Protein AF-A0A8T4RRG1-F1 (afdb_monomer_lite)

pLDDT: mean 78.96, std 14.75, range [39.69, 93.88]

Foldseek 3Di:
DFEAEDEQCQLVQVVVVVSCVVCPPVGDAYEYEENQHNDCPDPSSVVSVPQVVPDDGYDYDYDDPPPPD

Sequence (69 aa):
MHYAIFSDIQGNYPALEEFFNQVKGRVDRYLCLGDIVQSGTTFDDNRCLDPKRYLPTIWCILQRYLLQR

Secondary structure (DSSP, 8-state):
--EEEE---TT-HHHHHHHHHHHTTT-SEEEE-S---SSS-SHHHHHTT-HHHHTTTEEE---------

Structure (mmCIF, N/CA/C/O backbone):
data_AF-A0A8T4RRG1-F1
#
_entry.id   AF-A0A8T4RRG1-F1
#
loop_
_atom_site.group_PDB
_atom_site.id
_atom_site.type_symbol
_atom_site.label_atom_id
_atom_site.label_alt_id
_atom_site.label_comp_id
_atom_site.label_asym_id
_atom_site.label_entity_id
_atom_site.label_seq_id
_atom_site.pdbx_PDB_ins_code
_atom_site.Cartn_x
_atom_site.Cartn_y
_atom_site.Cartn_z
_atom_site.occupancy
_atom_site.B_iso_or_equiv
_atom_site.auth_seq_id
_atom_site.auth_comp_id
_atom_site.auth_asym_id
_atom_site.aut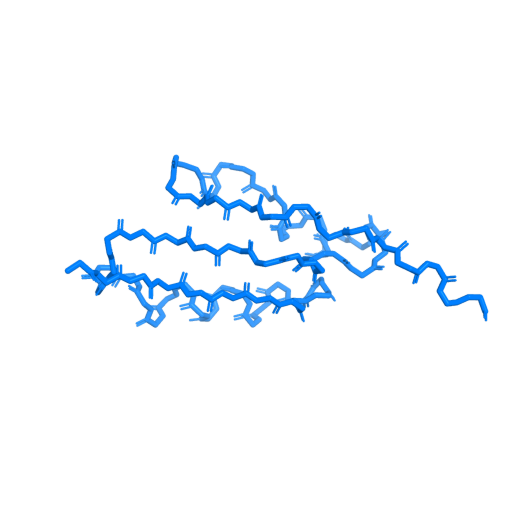h_atom_id
_atom_site.pdbx_PDB_model_num
ATOM 1 N N . MET A 1 1 ? -15.663 -2.051 13.184 1.00 85.56 1 MET A N 1
ATOM 2 C CA . MET A 1 1 ? -14.268 -2.264 12.762 1.00 85.56 1 MET A CA 1
ATOM 3 C C . MET A 1 1 ? -14.228 -2.162 11.252 1.00 85.56 1 MET A C 1
ATOM 5 O O . MET A 1 1 ? -14.947 -2.906 10.594 1.00 85.56 1 MET A O 1
ATOM 9 N N . HIS A 1 2 ? -13.465 -1.215 10.725 1.00 90.31 2 HIS A N 1
ATOM 10 C CA . HIS A 1 2 ? -13.403 -0.885 9.307 1.00 90.31 2 HIS A CA 1
ATOM 11 C C . HIS A 1 2 ? -12.022 -1.215 8.751 1.00 90.31 2 HIS A C 1
ATOM 13 O O . HIS A 1 2 ? -10.999 -0.837 9.325 1.00 90.31 2 HIS A O 1
ATOM 19 N N . TYR A 1 3 ? -12.010 -1.916 7.622 1.00 91.56 3 TYR A N 1
ATOM 20 C CA . TYR A 1 3 ? -10.799 -2.292 6.908 1.00 91.56 3 TYR A CA 1
ATOM 21 C C . TYR A 1 3 ? -10.732 -1.540 5.581 1.00 91.56 3 TYR A C 1
ATOM 23 O O . TYR A 1 3 ? -11.725 -1.475 4.859 1.00 91.56 3 TYR A O 1
ATOM 31 N N . ALA A 1 4 ? -9.555 -1.018 5.247 1.00 92.31 4 ALA A N 1
ATOM 32 C CA . ALA A 1 4 ? -9.213 -0.617 3.888 1.00 92.31 4 ALA A CA 1
ATOM 33 C C . ALA A 1 4 ? -8.516 -1.795 3.203 1.00 92.31 4 ALA A C 1
ATOM 35 O O . ALA A 1 4 ? -7.479 -2.254 3.680 1.00 92.31 4 ALA A O 1
ATOM 36 N N . ILE A 1 5 ? -9.090 -2.295 2.110 1.00 92.75 5 ILE A N 1
ATOM 37 C CA . ILE A 1 5 ? -8.559 -3.443 1.369 1.00 92.75 5 ILE A CA 1
ATOM 38 C C . ILE A 1 5 ? -8.133 -2.974 -0.020 1.00 92.75 5 ILE A C 1
ATOM 40 O O . ILE A 1 5 ? -8.899 -2.275 -0.681 1.00 92.75 5 ILE A O 1
ATOM 44 N N . PHE A 1 6 ? -6.929 -3.345 -0.452 1.00 91.31 6 PHE A N 1
ATOM 45 C CA . PHE A 1 6 ? -6.398 -3.026 -1.779 1.00 91.31 6 PHE A CA 1
ATOM 46 C C . PHE A 1 6 ? -5.586 -4.196 -2.354 1.00 91.31 6 PHE A C 1
ATOM 48 O O . PHE A 1 6 ? -5.127 -5.073 -1.620 1.00 91.31 6 PHE A O 1
ATOM 55 N N . SER A 1 7 ? -5.446 -4.225 -3.676 1.00 91.44 7 SER A N 1
ATOM 56 C CA . SER A 1 7 ? -4.771 -5.276 -4.447 1.00 91.44 7 SER A CA 1
ATOM 57 C C . SER A 1 7 ? -4.304 -4.708 -5.784 1.00 91.44 7 SER A C 1
ATOM 59 O O . SER A 1 7 ? -4.755 -3.624 -6.161 1.00 91.44 7 SER A O 1
ATOM 61 N N . ASP A 1 8 ? -3.443 -5.442 -6.492 1.00 90.31 8 ASP A N 1
ATOM 62 C CA . ASP A 1 8 ? -3.130 -5.212 -7.910 1.00 90.31 8 ASP A CA 1
ATOM 63 C C . ASP A 1 8 ? -2.667 -3.778 -8.210 1.00 90.31 8 ASP A C 1
ATOM 65 O O . ASP A 1 8 ? -2.999 -3.187 -9.236 1.00 90.31 8 ASP A O 1
ATOM 69 N N . ILE A 1 9 ? -1.880 -3.203 -7.296 1.00 90.12 9 ILE A N 1
ATOM 70 C CA . ILE A 1 9 ? -1.291 -1.873 -7.478 1.00 90.12 9 ILE A CA 1
ATOM 71 C C . ILE A 1 9 ? -0.302 -1.882 -8.643 1.00 90.12 9 ILE A C 1
ATOM 73 O O . ILE A 1 9 ? -0.189 -0.871 -9.332 1.00 90.12 9 ILE A O 1
ATOM 77 N N . GLN A 1 10 ? 0.390 -3.006 -8.877 1.00 88.69 10 GLN A N 1
ATOM 78 C CA . GLN A 1 10 ? 1.275 -3.210 -10.028 1.00 88.69 10 GLN A CA 1
ATOM 79 C C . GLN A 1 10 ? 2.252 -2.031 -10.206 1.00 88.69 10 GLN A C 1
ATOM 81 O O . GLN A 1 10 ? 2.412 -1.484 -11.291 1.00 88.69 10 GLN A O 1
ATOM 86 N N . GLY A 1 11 ? 2.858 -1.574 -9.106 1.00 86.75 11 GLY A N 1
ATOM 87 C CA . GLY A 1 11 ? 3.821 -0.472 -9.108 1.00 86.75 11 GLY A CA 1
ATOM 88 C C . GLY A 1 11 ? 3.236 0.935 -9.277 1.00 86.75 11 GLY A C 1
ATOM 89 O O . GLY A 1 11 ? 3.986 1.912 -9.273 1.00 86.75 11 GLY A O 1
ATOM 90 N N . ASN A 1 12 ? 1.910 1.080 -9.380 1.00 89.69 12 ASN A N 1
ATOM 91 C CA . ASN A 1 12 ? 1.235 2.371 -9.499 1.00 89.69 12 ASN A CA 1
ATOM 92 C C . ASN A 1 12 ? 1.214 3.126 -8.162 1.00 89.69 12 ASN A C 1
ATOM 94 O O . ASN A 1 12 ? 0.207 3.209 -7.452 1.00 89.69 12 ASN A O 1
ATOM 98 N N . TYR A 1 13 ? 2.361 3.704 -7.833 1.00 89.06 13 TYR A N 1
ATOM 99 C CA . TYR A 1 13 ? 2.552 4.463 -6.612 1.00 89.06 13 TYR A CA 1
ATOM 100 C C . TYR A 1 13 ? 1.590 5.656 -6.453 1.00 89.06 13 TYR A C 1
ATOM 102 O O . TYR A 1 13 ? 1.047 5.809 -5.357 1.00 89.06 13 TYR A O 1
ATOM 110 N N . PRO A 1 14 ? 1.307 6.476 -7.490 1.00 90.56 14 PRO A N 1
ATOM 111 C CA . PRO A 1 14 ? 0.333 7.561 -7.365 1.00 90.56 14 PRO A CA 1
ATOM 112 C C . PRO A 1 14 ? -1.065 7.083 -6.951 1.00 90.56 14 PRO A C 1
ATOM 114 O O . PRO A 1 14 ? -1.688 7.694 -6.084 1.00 90.56 14 PRO A O 1
ATOM 117 N N . ALA A 1 15 ? -1.546 5.969 -7.516 1.00 91.50 15 ALA A N 1
ATOM 118 C CA . ALA A 1 15 ? -2.840 5.401 -7.136 1.00 91.50 15 ALA A CA 1
ATOM 119 C C . ALA A 1 15 ? -2.841 4.899 -5.685 1.00 91.50 15 ALA A C 1
ATOM 121 O O . ALA A 1 15 ? -3.809 5.110 -4.952 1.00 91.50 15 ALA A O 1
ATOM 122 N N . LEU A 1 16 ? -1.741 4.275 -5.256 1.00 90.50 16 LEU A N 1
ATOM 123 C CA . LEU A 1 16 ? -1.580 3.814 -3.882 1.00 90.50 16 LEU A CA 1
ATOM 124 C C . LEU A 1 16 ? -1.568 4.983 -2.885 1.00 90.50 16 LEU A C 1
ATOM 126 O O . LEU A 1 16 ? -2.216 4.911 -1.841 1.00 90.50 16 LEU A O 1
ATOM 130 N N . GLU A 1 17 ? -0.859 6.070 -3.197 1.00 90.75 17 GLU A N 1
ATOM 131 C CA . GLU A 1 17 ? -0.816 7.271 -2.355 1.00 90.75 17 GLU A CA 1
ATOM 132 C C . GLU A 1 17 ? -2.198 7.928 -2.229 1.00 90.75 17 GLU A C 1
ATOM 134 O O . GLU A 1 17 ? -2.628 8.248 -1.117 1.00 90.75 17 GLU A O 1
ATOM 139 N N . GLU A 1 18 ? -2.923 8.053 -3.340 1.00 93.81 18 GLU A N 1
ATOM 140 C CA . GLU A 1 18 ? -4.279 8.601 -3.346 1.00 93.81 18 GLU A CA 1
ATOM 141 C C . GLU A 1 18 ? -5.252 7.734 -2.534 1.00 93.81 18 GLU A C 1
ATOM 143 O O . GLU A 1 18 ? -6.016 8.255 -1.717 1.00 93.81 18 GLU A O 1
ATOM 148 N N . PHE A 1 19 ? -5.170 6.407 -2.665 1.00 92.88 19 PHE A N 1
ATOM 149 C CA . PHE A 1 19 ? -5.957 5.480 -1.852 1.00 92.88 19 PHE A CA 1
ATOM 150 C C . PHE A 1 19 ? -5.751 5.725 -0.352 1.00 92.88 19 PHE A C 1
ATOM 152 O O . PHE A 1 19 ? -6.728 5.897 0.383 1.00 92.88 19 PHE A O 1
ATOM 159 N N . PHE A 1 20 ? -4.496 5.806 0.109 1.00 91.00 20 PHE A N 1
ATOM 160 C CA . PHE A 1 20 ? -4.208 6.080 1.518 1.00 91.00 20 PHE A CA 1
ATOM 161 C C . PHE A 1 20 ? -4.755 7.433 1.964 1.00 91.00 20 PHE A C 1
ATOM 163 O O . PHE A 1 20 ? -5.341 7.510 3.044 1.00 91.00 20 PHE A O 1
ATOM 170 N N . ASN A 1 21 ? -4.615 8.481 1.152 1.00 92.31 21 ASN A N 1
ATOM 171 C CA . ASN A 1 21 ? -5.144 9.805 1.482 1.00 92.31 21 ASN A CA 1
ATOM 172 C C . ASN A 1 21 ? -6.667 9.791 1.675 1.00 92.31 21 ASN A C 1
ATOM 174 O O . ASN A 1 21 ? -7.170 10.440 2.594 1.00 92.31 21 ASN A O 1
ATOM 178 N N . GLN A 1 22 ? -7.400 9.013 0.876 1.00 93.88 22 GLN A N 1
ATOM 179 C CA . GLN A 1 22 ? -8.860 8.933 0.969 1.00 93.88 22 GLN A CA 1
ATOM 180 C C . GLN A 1 22 ? -9.368 8.156 2.188 1.00 93.88 22 GLN A C 1
ATOM 182 O O . GLN A 1 22 ? -10.461 8.447 2.687 1.00 93.88 22 GLN A O 1
ATOM 187 N N . VAL A 1 23 ? -8.613 7.167 2.668 1.00 92.31 23 VAL A N 1
ATOM 188 C CA . VAL A 1 23 ? -9.049 6.288 3.770 1.00 92.31 23 VAL A CA 1
ATOM 189 C C . VAL A 1 23 ? -8.373 6.605 5.107 1.00 92.31 23 VAL A C 1
ATOM 191 O O . VAL A 1 23 ? -8.805 6.107 6.151 1.00 92.31 23 VAL A O 1
ATOM 194 N N . LYS A 1 24 ? -7.342 7.459 5.115 1.00 89.19 24 LYS A N 1
ATOM 195 C CA . LYS A 1 24 ? -6.619 7.864 6.327 1.00 89.19 24 LYS A CA 1
ATOM 196 C C . LYS A 1 24 ? -7.577 8.420 7.383 1.00 89.19 24 LYS A C 1
ATOM 198 O O . LYS A 1 24 ? -8.366 9.322 7.123 1.00 89.19 24 LYS A O 1
ATOM 203 N N . GLY A 1 25 ? -7.492 7.873 8.597 1.00 89.69 25 GLY A N 1
ATOM 204 C CA . GLY A 1 25 ? -8.345 8.260 9.727 1.00 89.69 25 GLY A CA 1
ATOM 205 C C . GLY A 1 25 ? -9.788 7.743 9.656 1.00 89.69 25 GLY A C 1
ATOM 206 O O . GLY A 1 25 ? -10.568 8.044 10.553 1.00 89.69 25 GLY A O 1
ATOM 207 N N . ARG A 1 26 ? -10.149 6.970 8.620 1.00 91.88 26 ARG A N 1
ATOM 208 C CA . ARG A 1 26 ? -11.490 6.383 8.433 1.00 91.88 26 ARG A CA 1
ATOM 209 C C . ARG A 1 26 ? -11.530 4.869 8.644 1.00 91.88 26 ARG A C 1
ATOM 211 O O . ARG A 1 26 ? -12.610 4.288 8.678 1.00 91.88 26 ARG A O 1
ATOM 218 N N . VAL A 1 27 ? -10.367 4.229 8.750 1.00 91.06 27 VAL A N 1
ATOM 219 C CA . VAL A 1 27 ? -10.227 2.776 8.882 1.00 91.06 27 VAL A CA 1
ATOM 220 C C . VAL A 1 27 ? -9.330 2.419 10.055 1.00 91.06 27 VAL A C 1
ATOM 222 O O . VAL A 1 27 ? -8.398 3.151 10.386 1.00 91.06 27 VAL A O 1
ATOM 225 N N . ASP A 1 28 ? -9.604 1.268 10.658 1.00 89.62 28 ASP A N 1
ATOM 226 C CA . ASP A 1 28 ? -8.843 0.745 11.791 1.00 89.62 28 ASP A CA 1
ATOM 227 C C . ASP A 1 28 ? -7.605 -0.023 11.317 1.00 89.62 28 ASP A C 1
ATOM 229 O O . ASP A 1 28 ? -6.572 -0.041 11.989 1.00 89.62 28 ASP A O 1
ATOM 233 N N . ARG A 1 29 ? -7.721 -0.710 10.171 1.00 89.19 29 ARG A N 1
ATOM 234 C CA . ARG A 1 29 ? -6.685 -1.597 9.628 1.00 89.19 29 ARG A CA 1
ATOM 235 C C . ARG A 1 29 ? -6.661 -1.591 8.108 1.00 89.19 29 ARG A C 1
ATOM 237 O O . ARG A 1 29 ? -7.658 -1.295 7.452 1.00 89.19 29 ARG A O 1
ATOM 244 N N . TYR A 1 30 ? -5.518 -1.990 7.570 1.00 89.69 30 TYR A N 1
ATOM 245 C CA . TYR A 1 30 ? -5.274 -2.105 6.142 1.00 89.69 30 TYR A CA 1
ATOM 246 C C . TYR A 1 30 ? -4.937 -3.553 5.788 1.00 89.69 30 TYR A C 1
ATOM 248 O O . TYR A 1 30 ? -4.140 -4.194 6.478 1.00 89.69 30 TYR A O 1
ATOM 256 N N . LEU A 1 31 ? -5.524 -4.052 4.705 1.00 90.31 31 LEU A N 1
ATOM 257 C CA . LEU A 1 31 ? -5.252 -5.374 4.157 1.00 90.31 31 LEU A CA 1
ATOM 258 C C . LEU A 1 31 ? -4.844 -5.236 2.688 1.00 90.31 31 LEU A C 1
ATOM 260 O O . LEU A 1 31 ? -5.559 -4.646 1.885 1.00 90.31 31 LEU A O 1
ATOM 264 N N . CYS A 1 32 ? -3.696 -5.798 2.348 1.00 89.00 32 CYS A N 1
ATOM 265 C CA . CYS A 1 32 ? -3.202 -5.914 0.987 1.00 89.00 32 CYS A CA 1
ATOM 266 C C . CYS A 1 32 ? -3.364 -7.368 0.532 1.00 89.00 32 CYS A C 1
ATOM 268 O O . CYS A 1 32 ? -2.975 -8.283 1.263 1.00 89.00 32 CYS A O 1
ATOM 270 N N . LEU A 1 33 ? -3.946 -7.588 -0.647 1.00 89.56 33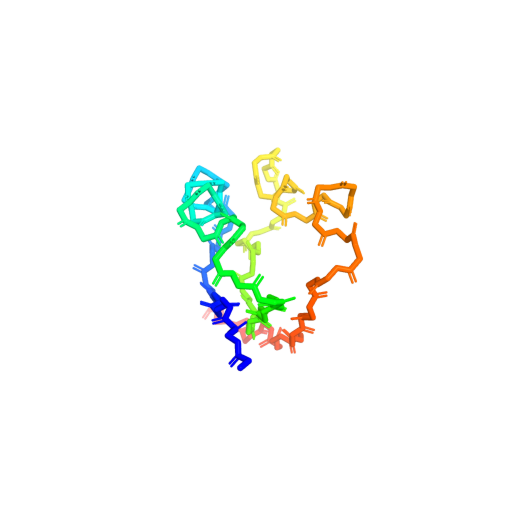 LEU A N 1
ATOM 271 C CA . LEU A 1 33 ? -4.184 -8.938 -1.172 1.00 89.56 33 LEU A CA 1
ATOM 272 C C . LEU A 1 33 ? -3.045 -9.469 -2.054 1.00 89.56 33 LEU A C 1
ATOM 274 O O . LEU A 1 33 ? -2.976 -10.678 -2.257 1.00 89.56 33 LEU A O 1
ATOM 278 N N . GLY A 1 34 ? -2.137 -8.604 -2.512 1.00 85.06 34 GLY A N 1
ATOM 279 C CA . GLY A 1 34 ? -1.026 -8.991 -3.376 1.00 85.06 34 GLY A CA 1
ATOM 280 C C . GLY A 1 34 ? -0.777 -8.006 -4.512 1.00 85.06 34 GLY A C 1
ATOM 281 O O . GLY A 1 34 ? -1.330 -6.907 -4.525 1.00 85.06 34 GLY A O 1
ATOM 282 N N . ASP A 1 35 ? 0.097 -8.409 -5.438 1.00 86.38 35 ASP A N 1
ATOM 283 C CA . ASP A 1 35 ? 0.370 -7.723 -6.707 1.00 86.38 35 ASP A CA 1
ATOM 284 C C . ASP A 1 35 ? 0.669 -6.222 -6.559 1.00 86.38 35 ASP A C 1
ATOM 286 O O . ASP A 1 35 ? 0.168 -5.363 -7.280 1.00 86.38 35 ASP A O 1
ATOM 290 N N . ILE A 1 36 ? 1.517 -5.901 -5.576 1.00 84.19 36 ILE A N 1
ATOM 291 C CA . ILE A 1 36 ? 1.884 -4.519 -5.238 1.00 84.19 36 ILE A CA 1
ATOM 292 C C . ILE A 1 36 ? 2.922 -3.930 -6.187 1.00 84.19 36 ILE A C 1
ATOM 294 O O . ILE A 1 36 ? 2.848 -2.752 -6.526 1.00 84.19 36 ILE A O 1
ATOM 298 N N . VAL A 1 37 ? 3.876 -4.744 -6.624 1.00 83.12 37 VAL A N 1
ATOM 299 C CA . VAL A 1 37 ? 4.898 -4.370 -7.608 1.00 83.12 37 VAL A CA 1
ATOM 300 C C . VAL A 1 37 ? 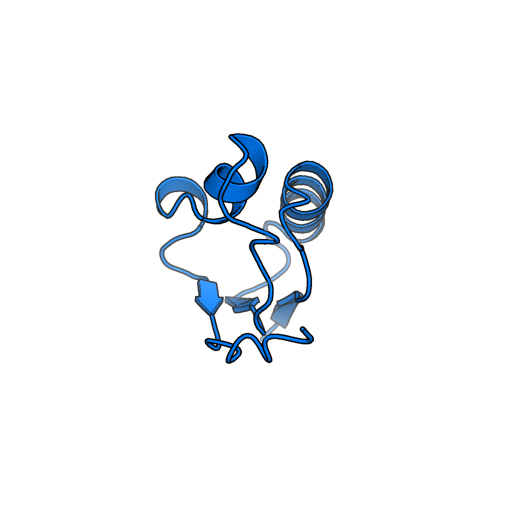4.629 -5.097 -8.912 1.00 83.12 37 VAL A C 1
ATOM 302 O O . VAL A 1 37 ? 4.168 -6.236 -8.865 1.00 83.12 37 VAL A O 1
ATOM 305 N N . GLN A 1 38 ? 4.930 -4.461 -10.046 1.00 75.25 38 GLN A N 1
ATOM 306 C CA . GLN A 1 38 ? 4.799 -5.079 -11.369 1.00 75.25 38 GLN A CA 1
ATOM 307 C C . GLN A 1 38 ? 6.075 -5.820 -11.771 1.00 75.25 38 GLN A C 1
ATOM 309 O O . GLN A 1 38 ? 6.052 -6.956 -12.234 1.00 75.25 38 GLN A O 1
ATOM 314 N N . SER A 1 39 ? 7.223 -5.173 -11.598 1.00 75.06 39 SER A N 1
ATOM 315 C CA . SER A 1 39 ? 8.529 -5.760 -11.918 1.00 75.06 39 SER A CA 1
ATOM 316 C C . SER A 1 39 ? 9.573 -5.497 -10.837 1.00 75.06 39 SER A C 1
ATOM 318 O O . SER A 1 39 ? 10.599 -6.173 -10.805 1.00 75.06 39 SER A O 1
ATOM 320 N N . GLY A 1 40 ? 9.344 -4.505 -9.970 1.00 67.81 40 GLY A N 1
ATOM 321 C CA . GLY A 1 40 ? 10.334 -4.040 -8.997 1.00 67.81 40 GLY A CA 1
ATOM 322 C C . GLY A 1 40 ? 11.533 -3.330 -9.636 1.00 67.81 40 GLY A C 1
ATOM 323 O O . GLY A 1 40 ? 12.518 -3.056 -8.953 1.00 67.81 40 GLY A O 1
ATOM 324 N N . THR A 1 41 ? 11.490 -3.043 -10.942 1.00 73.94 41 THR A N 1
ATOM 325 C CA . THR A 1 41 ? 12.643 -2.505 -11.690 1.00 73.94 41 THR A CA 1
ATOM 326 C C . THR A 1 41 ? 12.678 -0.981 -11.748 1.00 73.94 41 THR A C 1
ATOM 328 O O . THR A 1 41 ? 13.721 -0.400 -12.045 1.00 73.94 41 THR A O 1
ATOM 331 N N . THR A 1 42 ? 11.560 -0.321 -11.444 1.00 74.50 42 THR A N 1
ATOM 332 C CA . THR A 1 42 ? 11.451 1.140 -11.443 1.00 74.50 42 THR A CA 1
ATOM 333 C C . THR A 1 42 ? 11.558 1.696 -10.023 1.00 74.50 42 THR A C 1
ATOM 335 O O . THR A 1 42 ? 11.330 1.003 -9.027 1.00 74.50 42 THR A O 1
ATOM 338 N N . PHE A 1 43 ? 11.925 2.974 -9.913 1.00 71.81 43 PHE A N 1
ATOM 339 C CA . PHE A 1 43 ? 11.939 3.666 -8.625 1.00 71.81 43 PHE A CA 1
ATOM 340 C C . PHE A 1 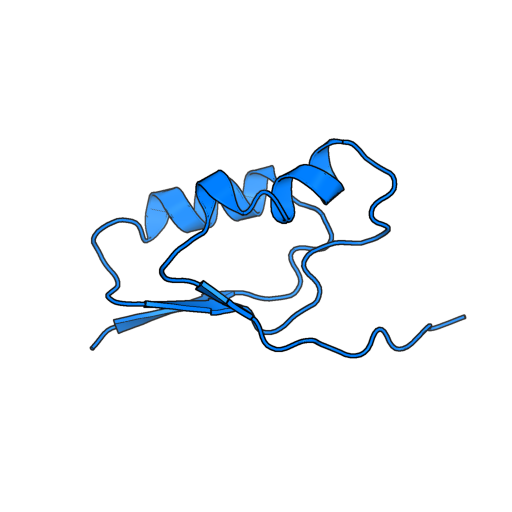43 ? 10.539 3.693 -7.995 1.00 71.81 43 PHE A C 1
ATOM 342 O O . PHE A 1 43 ? 10.403 3.412 -6.808 1.00 71.81 43 PHE A O 1
ATOM 349 N N . ASP A 1 44 ? 9.499 3.953 -8.791 1.00 73.81 44 ASP A N 1
ATOM 350 C CA . ASP A 1 44 ? 8.123 4.049 -8.298 1.00 73.81 44 ASP A CA 1
ATOM 351 C C . ASP A 1 44 ? 7.524 2.688 -7.894 1.00 73.81 44 ASP A C 1
ATOM 353 O O . ASP A 1 44 ? 6.840 2.624 -6.869 1.00 73.81 44 ASP A O 1
ATOM 357 N N . ASP A 1 45 ? 7.877 1.583 -8.568 1.00 74.06 45 ASP A N 1
ATOM 358 C CA . ASP A 1 45 ? 7.534 0.224 -8.109 1.00 74.06 45 ASP A CA 1
ATOM 359 C C . ASP A 1 45 ? 8.050 -0.004 -6.686 1.00 74.06 45 ASP A C 1
ATOM 361 O O . ASP A 1 45 ? 7.319 -0.432 -5.793 1.00 74.06 45 ASP A O 1
ATOM 365 N N . ASN A 1 46 ? 9.321 0.328 -6.453 1.00 77.44 46 ASN A N 1
ATOM 366 C CA . ASN A 1 46 ? 9.965 0.105 -5.163 1.00 77.44 46 ASN A CA 1
ATOM 367 C C . ASN A 1 46 ? 9.397 1.007 -4.059 1.00 77.44 46 ASN A C 1
ATOM 369 O O . ASN A 1 46 ? 9.372 0.610 -2.893 1.00 77.44 46 ASN A O 1
ATOM 373 N N . ARG A 1 47 ? 8.874 2.190 -4.404 1.00 80.00 47 ARG A N 1
ATOM 374 C CA . ARG A 1 47 ? 8.188 3.064 -3.438 1.00 80.00 47 ARG A CA 1
ATOM 375 C C . ARG A 1 47 ? 6.892 2.465 -2.913 1.00 80.00 47 ARG A C 1
ATOM 377 O O . ARG A 1 47 ? 6.526 2.778 -1.783 1.00 80.00 47 ARG A O 1
ATOM 384 N N . CYS A 1 48 ? 6.230 1.590 -3.673 1.00 80.25 48 CYS A N 1
ATOM 385 C CA . CYS A 1 48 ? 5.052 0.864 -3.193 1.00 80.25 48 CYS A CA 1
ATOM 386 C C . CYS A 1 48 ? 5.382 -0.108 -2.047 1.00 80.25 48 CYS A C 1
ATOM 388 O O . CYS A 1 48 ? 4.484 -0.531 -1.323 1.00 80.25 48 CYS A O 1
ATOM 390 N N . LEU A 1 49 ? 6.662 -0.443 -1.858 1.00 78.19 49 LEU A N 1
ATOM 391 C CA . LEU A 1 49 ? 7.135 -1.351 -0.818 1.00 78.19 49 LEU A CA 1
ATOM 392 C C . LEU A 1 49 ? 7.731 -0.642 0.404 1.00 78.19 49 LEU A C 1
ATOM 394 O O . LEU A 1 49 ? 8.118 -1.343 1.333 1.00 78.19 49 LEU A O 1
ATOM 398 N N . ASP A 1 50 ? 7.823 0.697 0.434 1.00 78.56 50 ASP A N 1
ATOM 399 C CA . ASP A 1 50 ? 8.541 1.425 1.494 1.00 78.56 50 ASP A CA 1
ATOM 400 C C . ASP A 1 50 ? 7.922 1.190 2.891 1.00 78.56 50 ASP A C 1
ATOM 402 O O . ASP A 1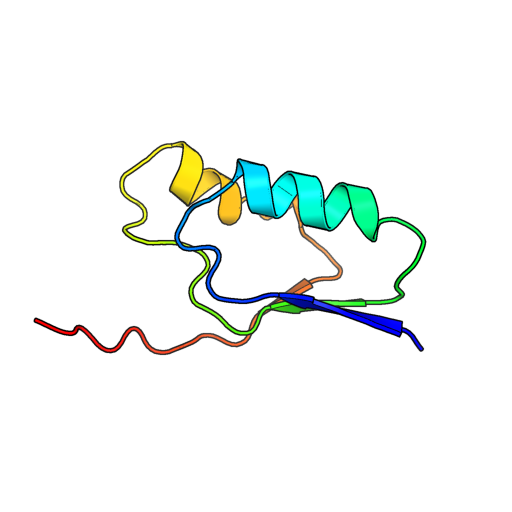 50 ? 6.924 1.820 3.262 1.00 78.56 50 ASP A O 1
ATOM 406 N N . PRO A 1 51 ? 8.533 0.337 3.733 1.00 59.38 51 PRO A N 1
ATOM 407 C CA . PRO A 1 51 ? 7.929 -0.081 4.991 1.00 59.38 51 PRO A CA 1
ATOM 408 C C . PRO A 1 51 ? 7.813 1.073 5.993 1.00 59.38 51 PRO A C 1
ATOM 410 O O . PRO A 1 51 ? 6.964 1.021 6.882 1.00 59.38 51 PRO A O 1
ATOM 413 N N . LYS A 1 52 ? 8.608 2.145 5.842 1.00 62.41 52 LYS A N 1
ATOM 414 C CA . LYS A 1 52 ? 8.540 3.322 6.724 1.00 62.41 52 LYS A CA 1
ATOM 415 C C . LYS A 1 52 ? 7.262 4.138 6.521 1.00 62.41 52 LYS A C 1
ATOM 417 O O . LYS A 1 52 ? 6.866 4.860 7.431 1.00 62.41 52 LYS A O 1
ATOM 422 N N . ARG A 1 53 ? 6.615 4.027 5.354 1.00 64.75 53 ARG A N 1
ATOM 423 C CA . ARG A 1 53 ? 5.324 4.673 5.055 1.00 64.75 53 ARG A CA 1
ATOM 424 C C . ARG A 1 53 ? 4.122 3.835 5.482 1.00 64.75 53 ARG A C 1
ATOM 426 O O . ARG A 1 53 ? 3.051 4.390 5.709 1.00 64.75 53 ARG A O 1
ATOM 433 N N . TYR A 1 54 ? 4.302 2.522 5.579 1.00 64.38 54 TYR A N 1
ATOM 434 C CA . TYR A 1 54 ? 3.202 1.561 5.554 1.00 64.38 54 TYR A CA 1
ATOM 435 C C . TYR A 1 54 ? 3.067 0.713 6.827 1.00 64.38 54 TYR A C 1
ATOM 437 O O . TYR A 1 54 ? 2.082 -0.005 6.976 1.00 64.38 54 TYR A O 1
ATOM 445 N N . LEU A 1 55 ? 4.003 0.782 7.778 1.00 55.97 55 LEU A N 1
ATOM 446 C CA . LEU A 1 55 ? 3.959 -0.035 8.997 1.00 55.97 55 LEU A CA 1
ATOM 447 C C . LEU A 1 55 ? 3.841 0.817 10.268 1.00 55.97 55 LEU A C 1
ATOM 449 O O . LEU A 1 55 ? 4.466 1.874 10.356 1.00 55.97 55 LEU A O 1
ATOM 453 N N . PRO A 1 56 ? 3.001 0.376 11.236 1.00 55.00 56 PRO A N 1
ATOM 454 C CA . PRO A 1 56 ? 2.816 -1.036 11.612 1.00 55.00 56 PRO A CA 1
ATOM 455 C C . PRO A 1 56 ? 1.463 -1.702 11.267 1.00 55.00 56 PRO A C 1
ATOM 457 O O . PRO A 1 56 ? 1.198 -2.797 11.757 1.00 55.00 56 PRO A O 1
ATOM 460 N N . THR A 1 57 ? 0.586 -1.091 10.463 1.00 63.81 57 THR A N 1
ATOM 461 C CA . THR A 1 57 ? -0.831 -1.524 10.361 1.00 63.81 57 THR A CA 1
ATOM 462 C C . THR A 1 57 ? -1.251 -2.257 9.084 1.00 63.81 57 THR A C 1
ATOM 464 O O . THR A 1 57 ? -2.414 -2.660 9.004 1.00 63.81 57 THR A O 1
ATOM 467 N N . ILE A 1 58 ? -0.363 -2.459 8.105 1.00 75.25 58 ILE A N 1
ATOM 468 C CA . ILE A 1 58 ? -0.693 -3.191 6.870 1.00 75.25 58 ILE A CA 1
ATOM 469 C C . ILE A 1 58 ? -0.347 -4.672 7.003 1.00 75.25 58 ILE A C 1
ATOM 471 O O . ILE A 1 58 ? 0.780 -5.033 7.335 1.00 75.25 58 ILE A O 1
ATOM 475 N N . TRP A 1 59 ? -1.324 -5.527 6.708 1.00 80.88 59 TRP A N 1
ATOM 476 C CA . TRP A 1 59 ? -1.124 -6.965 6.544 1.00 80.88 59 TRP A CA 1
ATOM 477 C C . TRP A 1 59 ? -1.196 -7.287 5.054 1.00 80.88 59 TRP A C 1
ATOM 479 O O . TRP A 1 59 ? -2.211 -7.005 4.424 1.00 80.88 59 TRP A O 1
ATOM 489 N N . CYS A 1 60 ? -0.132 -7.852 4.485 1.00 78.62 60 CYS A N 1
ATOM 490 C CA . CYS A 1 60 ? -0.096 -8.252 3.079 1.00 78.62 60 CYS A CA 1
ATOM 491 C C . CYS A 1 60 ? -0.209 -9.771 2.961 1.00 78.62 60 CYS A C 1
ATOM 493 O O . CYS A 1 60 ? 0.581 -10.504 3.561 1.00 78.62 60 CYS A O 1
ATOM 495 N N . ILE A 1 61 ? -1.151 -10.240 2.150 1.00 79.75 61 ILE A N 1
ATOM 496 C CA . ILE A 1 61 ? -1.165 -11.613 1.660 1.00 79.75 61 ILE A CA 1
ATOM 497 C C . ILE A 1 61 ? -0.165 -11.674 0.506 1.00 79.75 61 ILE A C 1
ATOM 499 O O . ILE A 1 61 ? -0.242 -10.901 -0.447 1.00 79.75 61 ILE A O 1
ATOM 503 N N . LEU A 1 62 ? 0.820 -12.567 0.613 1.00 69.31 62 LEU A N 1
ATOM 504 C CA . LEU A 1 62 ? 1.763 -12.791 -0.473 1.00 69.31 62 LEU A CA 1
ATOM 505 C C . LEU A 1 62 ? 1.047 -13.558 -1.584 1.00 69.31 62 LEU A C 1
ATOM 507 O O . LEU A 1 62 ? 0.820 -14.764 -1.469 1.00 69.31 62 LEU A O 1
ATOM 511 N N . GLN A 1 63 ? 0.716 -12.867 -2.667 1.00 62.28 63 GLN A N 1
ATOM 512 C CA . GLN A 1 63 ? 0.243 -13.518 -3.876 1.00 62.28 63 GLN A CA 1
ATOM 513 C C . GLN A 1 63 ? 1.437 -14.130 -4.610 1.00 62.28 63 GLN A C 1
ATOM 515 O O . GLN A 1 63 ? 2.479 -13.503 -4.814 1.00 62.28 63 GLN A O 1
ATOM 520 N N . ARG A 1 64 ? 1.313 -15.411 -4.959 1.00 54.03 64 ARG A N 1
ATOM 521 C CA . ARG A 1 64 ? 2.311 -16.101 -5.769 1.00 54.03 64 ARG A CA 1
ATOM 522 C C . ARG A 1 64 ? 2.183 -15.537 -7.180 1.00 54.03 64 ARG A C 1
ATOM 524 O O . ARG A 1 64 ? 1.176 -15.804 -7.827 1.00 54.03 64 ARG A O 1
ATOM 531 N N . TYR A 1 65 ? 3.181 -14.781 -7.636 1.00 52.16 65 TYR A N 1
ATOM 532 C CA . TYR A 1 65 ? 3.295 -14.356 -9.031 1.00 52.16 65 TYR A CA 1
ATOM 533 C C . TYR A 1 65 ? 3.178 -15.604 -9.920 1.00 52.16 65 TYR A C 1
ATOM 535 O O . TYR A 1 65 ? 4.109 -16.410 -10.016 1.00 52.16 65 TYR A O 1
ATOM 543 N N . LEU A 1 66 ? 2.011 -15.815 -10.530 1.00 41.69 66 LEU A N 1
ATOM 544 C CA . LEU A 1 66 ? 1.887 -16.721 -11.659 1.00 41.69 66 LEU A CA 1
ATOM 545 C C . LEU A 1 66 ? 2.633 -16.017 -12.784 1.00 41.69 66 LEU A C 1
ATOM 547 O O . LEU A 1 66 ? 2.100 -15.101 -13.397 1.00 41.69 66 LEU A O 1
ATOM 551 N N . LEU A 1 67 ? 3.894 -16.407 -12.988 1.00 40.69 67 LEU A N 1
ATOM 552 C CA . LEU A 1 67 ? 4.667 -16.107 -14.189 1.00 40.69 67 LEU A CA 1
ATOM 553 C C . LEU A 1 67 ? 3.840 -16.562 -15.401 1.00 40.69 67 LEU A C 1
ATOM 555 O O . LEU A 1 67 ? 3.976 -17.696 -15.862 1.00 40.69 67 LEU A O 1
ATOM 559 N N . GLN A 1 68 ? 2.947 -15.700 -15.883 1.00 40.28 68 GLN A N 1
ATOM 560 C CA . GLN A 1 68 ? 2.370 -15.809 -17.211 1.00 40.28 68 GLN A CA 1
ATOM 561 C C . GLN A 1 68 ? 3.499 -15.423 -18.163 1.00 40.28 68 GLN A C 1
ATOM 563 O O . GLN A 1 68 ? 3.779 -14.247 -18.384 1.00 40.28 68 GLN A O 1
ATOM 568 N N . ARG A 1 69 ? 4.251 -16.449 -18.565 1.00 39.69 69 ARG A N 1
ATOM 569 C CA . ARG A 1 69 ? 5.212 -16.391 -19.664 1.00 39.69 69 ARG A CA 1
ATOM 570 C C . ARG A 1 69 ? 4.490 -16.195 -20.985 1.00 39.69 69 ARG A C 1
ATOM 572 O O . ARG A 1 69 ? 3.418 -16.821 -21.141 1.00 39.69 69 ARG A O 1
#

Radius of gyration: 12.2 Å; chains: 1; bounding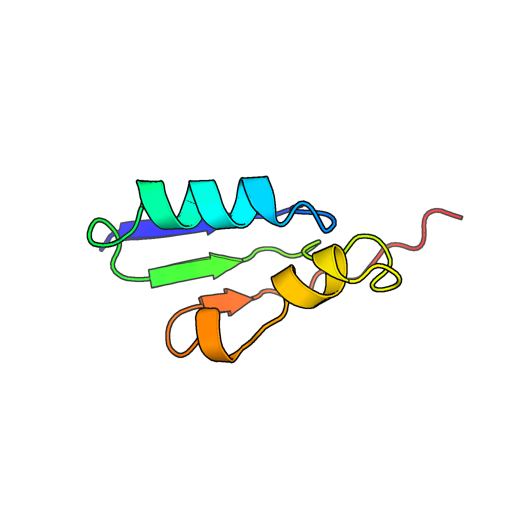 box: 27×26×32 Å